Protein AF-A0A7W1P3T5-F1 (afdb_monomer)

Structure (mmCIF, N/CA/C/O backbone):
data_AF-A0A7W1P3T5-F1
#
_entry.id   AF-A0A7W1P3T5-F1
#
loop_
_atom_site.group_PDB
_atom_site.id
_atom_site.type_symbol
_atom_site.label_atom_id
_atom_site.label_alt_id
_atom_site.label_comp_id
_atom_site.label_asym_id
_atom_site.label_entity_id
_atom_site.label_seq_id
_atom_site.pdbx_PDB_ins_code
_atom_site.Cartn_x
_atom_site.Cartn_y
_atom_site.Cartn_z
_atom_site.occupancy
_atom_site.B_iso_or_equiv
_atom_site.auth_seq_id
_atom_site.auth_comp_id
_atom_site.auth_asym_id
_atom_site.auth_atom_id
_atom_site.pdbx_PDB_model_num
ATOM 1 N N . MET A 1 1 ? -27.694 -9.245 26.534 1.00 42.47 1 MET A N 1
ATOM 2 C CA . MET A 1 1 ? -26.272 -9.130 26.134 1.00 42.47 1 MET A CA 1
ATOM 3 C C . MET A 1 1 ? -26.198 -9.359 24.631 1.00 42.47 1 MET A C 1
ATOM 5 O O . MET A 1 1 ? -26.348 -10.494 24.194 1.00 42.47 1 MET A O 1
ATOM 9 N N . SER A 1 2 ? -26.117 -8.295 23.826 1.00 45.25 2 SER A N 1
ATOM 10 C CA . SER A 1 2 ? -26.057 -8.443 22.368 1.00 45.25 2 SER A CA 1
ATOM 11 C C . SER A 1 2 ? -24.735 -9.122 21.996 1.00 45.25 2 SER A C 1
ATOM 13 O O . SER A 1 2 ? -23.657 -8.656 22.359 1.00 45.25 2 SER A O 1
ATOM 15 N N . ARG A 1 3 ? -24.805 -10.263 21.301 1.00 53.84 3 ARG A N 1
ATOM 16 C CA . ARG A 1 3 ? -23.638 -10.869 20.650 1.00 53.84 3 ARG A CA 1
ATOM 17 C C . ARG A 1 3 ? -23.209 -9.923 19.531 1.00 53.84 3 ARG A C 1
ATOM 19 O O . ARG A 1 3 ? -23.673 -10.056 18.400 1.00 53.84 3 ARG A O 1
ATOM 26 N N . ALA A 1 4 ? -22.374 -8.937 19.847 1.00 58.88 4 ALA A N 1
ATOM 27 C CA . ALA A 1 4 ? -21.664 -8.180 18.830 1.00 58.88 4 ALA A CA 1
ATOM 28 C C . ALA A 1 4 ? -20.869 -9.199 18.004 1.00 58.88 4 ALA A C 1
ATOM 30 O O . ALA A 1 4 ? -19.969 -9.859 18.523 1.00 58.88 4 ALA A O 1
ATOM 31 N N . ARG A 1 5 ? -21.270 -9.419 16.745 1.00 65.12 5 ARG A N 1
ATOM 32 C CA . ARG A 1 5 ? -20.527 -10.297 15.837 1.00 65.12 5 ARG A CA 1
ATOM 33 C C . ARG A 1 5 ? -19.102 -9.757 15.762 1.00 65.12 5 ARG A C 1
ATOM 35 O O . ARG A 1 5 ? -18.912 -8.580 15.468 1.00 65.12 5 ARG A O 1
ATOM 42 N N . SER A 1 6 ? -18.123 -10.599 16.083 1.00 73.62 6 SER A N 1
ATOM 43 C CA . SER A 1 6 ? -16.723 -10.190 16.086 1.00 73.62 6 SER A CA 1
ATOM 44 C C . SER A 1 6 ? -16.329 -9.692 14.687 1.00 73.62 6 SER A C 1
ATOM 46 O O . SER A 1 6 ? -16.570 -10.409 13.710 1.00 73.62 6 SER A O 1
ATOM 48 N N . PRO A 1 7 ? -15.722 -8.498 14.553 1.00 81.62 7 PRO A N 1
ATOM 49 C CA . PRO A 1 7 ? -15.330 -7.935 13.258 1.00 81.62 7 PRO A CA 1
ATOM 50 C C . PRO A 1 7 ? -14.219 -8.737 12.561 1.00 81.62 7 PRO A C 1
ATOM 52 O O . PRO A 1 7 ? -13.880 -8.444 11.417 1.00 81.62 7 PRO A O 1
ATOM 55 N N . LEU A 1 8 ? -13.675 -9.764 13.225 1.00 86.69 8 LEU A N 1
ATOM 56 C CA . LEU A 1 8 ? -12.625 -10.642 12.711 1.00 86.69 8 LEU A CA 1
ATOM 57 C C . LEU A 1 8 ? -12.955 -11.254 11.349 1.00 86.69 8 LEU A C 1
ATOM 59 O O . LEU A 1 8 ? -12.062 -11.337 10.520 1.00 86.69 8 LEU A O 1
ATOM 63 N N . TYR A 1 9 ? -14.209 -11.639 11.089 1.00 89.38 9 TYR A N 1
ATOM 64 C CA . TYR A 1 9 ? -14.574 -12.214 9.788 1.00 89.38 9 TYR A CA 1
ATOM 65 C C . TYR A 1 9 ? -14.399 -11.208 8.642 1.00 89.38 9 TYR A C 1
ATOM 67 O O . TYR A 1 9 ? -13.874 -11.550 7.588 1.00 89.38 9 TYR A O 1
ATOM 75 N N . VAL A 1 10 ? -14.804 -9.952 8.862 1.00 88.62 10 VAL A N 1
ATOM 76 C CA . VAL A 1 10 ? -14.663 -8.886 7.860 1.00 88.62 10 VAL A CA 1
ATOM 77 C C . VAL A 1 10 ? -13.190 -8.553 7.657 1.00 88.62 10 VAL A C 1
ATOM 79 O O . VAL A 1 10 ? -12.738 -8.506 6.523 1.00 88.62 10 VAL A O 1
ATOM 82 N N . LEU A 1 11 ? -12.430 -8.400 8.747 1.00 89.75 11 LEU A N 1
ATOM 83 C CA . LEU A 1 11 ? -10.986 -8.154 8.686 1.00 89.75 11 LEU A CA 1
ATOM 84 C C . LEU A 1 11 ? -10.246 -9.278 7.955 1.00 89.75 11 LEU A C 1
ATOM 86 O O . LEU A 1 11 ? -9.392 -9.006 7.118 1.00 89.75 11 LEU A O 1
ATOM 90 N N . PHE A 1 12 ? -10.598 -10.530 8.245 1.00 92.50 12 PHE A N 1
ATOM 91 C CA . PHE A 1 12 ? -10.040 -11.692 7.569 1.00 92.50 12 PHE A CA 1
ATOM 92 C C . PHE A 1 12 ? -10.330 -11.650 6.070 1.00 92.50 12 PHE A C 1
ATOM 94 O O . PHE A 1 12 ? -9.408 -11.793 5.275 1.00 92.50 12 PHE A O 1
ATOM 101 N N . LEU A 1 13 ? -11.587 -11.411 5.683 1.00 92.88 13 LEU A N 1
ATOM 102 C CA . LEU A 1 13 ? -11.968 -11.335 4.275 1.00 92.88 13 LEU A CA 1
ATOM 103 C C . LEU A 1 13 ? -11.231 -10.199 3.555 1.00 92.88 13 LEU A C 1
ATOM 105 O O . LEU A 1 13 ? -10.761 -10.391 2.440 1.00 92.88 13 LEU A O 1
ATOM 109 N N . THR A 1 14 ? -11.087 -9.043 4.202 1.00 91.06 14 THR A N 1
ATOM 110 C CA . THR A 1 14 ? -10.326 -7.913 3.665 1.00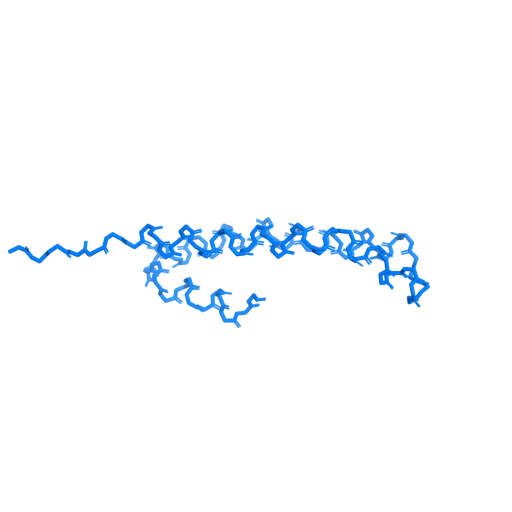 91.06 14 THR 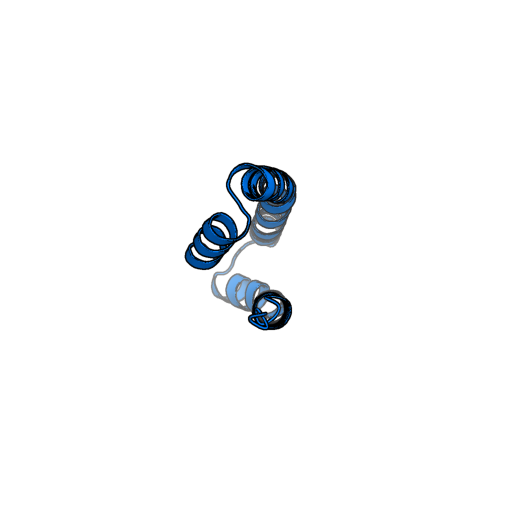A CA 1
ATOM 111 C C . THR A 1 14 ? -8.867 -8.286 3.402 1.00 91.06 14 THR A C 1
ATOM 113 O O . THR A 1 14 ? -8.394 -8.105 2.286 1.00 91.06 14 THR A O 1
ATOM 116 N N . VAL A 1 15 ? -8.170 -8.854 4.391 1.00 92.38 15 VAL A N 1
ATOM 117 C CA . VAL A 1 15 ? -6.763 -9.270 4.238 1.00 92.38 15 VAL A CA 1
ATOM 118 C C . VAL A 1 15 ? -6.625 -10.387 3.203 1.00 92.38 15 VAL A C 1
ATOM 120 O O . VAL A 1 15 ? -5.670 -10.407 2.434 1.00 92.38 15 VAL A O 1
ATOM 123 N N . PHE A 1 16 ? -7.586 -11.308 3.154 1.00 95.50 16 PHE A N 1
ATOM 124 C CA . PHE A 1 16 ? -7.607 -12.375 2.162 1.00 95.50 16 PHE A CA 1
ATOM 125 C C . PHE A 1 16 ? -7.698 -11.820 0.735 1.00 95.50 16 PHE A C 1
ATOM 127 O O . PHE A 1 16 ? -6.903 -12.205 -0.119 1.00 95.50 16 PHE A O 1
ATOM 134 N N . ILE A 1 17 ? -8.633 -10.898 0.482 1.00 94.25 17 ILE A N 1
ATOM 135 C CA . ILE A 1 17 ? -8.793 -10.261 -0.832 1.00 94.25 17 ILE A CA 1
ATOM 136 C C . ILE A 1 17 ? -7.524 -9.489 -1.213 1.00 94.25 17 ILE A C 1
ATOM 138 O O . ILE A 1 17 ? -7.065 -9.610 -2.347 1.00 94.25 17 ILE A O 1
ATOM 142 N N . ASP A 1 18 ? -6.931 -8.760 -0.266 1.00 92.38 18 ASP A N 1
ATOM 143 C CA . ASP A 1 18 ? -5.698 -7.996 -0.480 1.00 92.38 18 ASP A CA 1
ATOM 144 C C . ASP A 1 18 ? -4.519 -8.906 -0.872 1.00 92.38 18 ASP A C 1
ATOM 146 O O . ASP A 1 18 ? -3.852 -8.681 -1.881 1.00 92.38 18 ASP A O 1
ATOM 150 N N . MET A 1 19 ? -4.329 -10.021 -0.160 1.00 94.56 19 MET A N 1
ATOM 151 C CA . MET A 1 19 ? -3.291 -11.011 -0.478 1.00 94.56 19 MET A CA 1
ATOM 152 C C . MET A 1 19 ? -3.498 -11.673 -1.846 1.00 94.56 19 MET A C 1
ATOM 154 O O . MET A 1 19 ? -2.526 -11.905 -2.568 1.00 94.56 19 MET A O 1
ATOM 158 N N . VAL A 1 20 ? -4.746 -11.959 -2.229 1.00 96.06 20 VAL A N 1
ATOM 159 C CA . VAL A 1 20 ? -5.062 -12.488 -3.566 1.00 96.06 20 VAL A CA 1
ATOM 160 C C . VAL A 1 20 ? -4.731 -11.455 -4.643 1.00 96.06 20 VAL A C 1
ATOM 162 O O . VAL A 1 20 ? -4.065 -11.794 -5.622 1.00 96.06 20 VAL A O 1
ATOM 165 N N . GLY A 1 21 ? -5.141 -10.197 -4.456 1.00 92.69 21 GLY A N 1
ATOM 166 C CA . GLY A 1 21 ? -4.816 -9.103 -5.371 1.00 92.69 21 GLY A CA 1
ATOM 167 C C . GLY A 1 21 ? -3.307 -8.929 -5.531 1.00 92.69 21 GLY A C 1
ATOM 168 O O . GLY A 1 21 ? -2.801 -8.898 -6.653 1.00 92.69 21 GLY A O 1
ATOM 169 N N . PHE A 1 22 ? -2.572 -8.932 -4.420 1.00 91.50 22 PHE A N 1
ATOM 170 C CA . PHE A 1 22 ? -1.116 -8.840 -4.426 1.00 91.50 22 PHE A CA 1
ATOM 171 C C . PHE A 1 22 ? -0.460 -10.006 -5.181 1.00 91.50 22 PHE A C 1
ATOM 173 O O . PHE A 1 22 ? 0.420 -9.794 -6.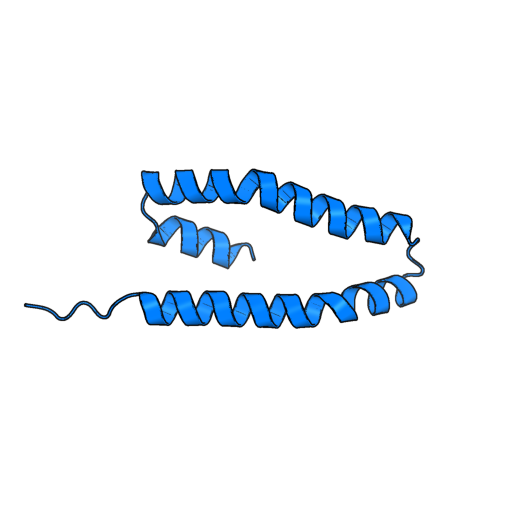018 1.00 91.50 22 PHE A O 1
ATOM 180 N N . GLY A 1 23 ? -0.939 -11.234 -4.955 1.00 93.38 23 GLY A N 1
ATOM 181 C CA . GLY A 1 23 ? -0.476 -12.428 -5.664 1.00 93.38 23 GLY A CA 1
ATOM 182 C C . GLY A 1 23 ? -0.716 -12.381 -7.177 1.00 93.38 23 GLY A C 1
ATOM 183 O O . GLY A 1 23 ? 0.094 -12.910 -7.935 1.00 93.38 23 GLY A O 1
ATOM 184 N N . ILE A 1 24 ? -1.783 -11.712 -7.626 1.00 94.69 24 ILE A N 1
ATOM 185 C CA . ILE A 1 24 ? -2.067 -11.484 -9.051 1.00 94.69 24 ILE A CA 1
ATOM 186 C C . ILE A 1 24 ? -1.152 -10.397 -9.628 1.00 94.69 24 ILE A C 1
ATOM 188 O O . ILE A 1 24 ? -0.650 -10.548 -10.740 1.00 94.69 24 ILE A O 1
ATOM 192 N N . VAL A 1 25 ? -0.903 -9.311 -8.891 1.00 91.62 25 VAL A N 1
ATOM 193 C CA . VAL A 1 25 ? -0.097 -8.176 -9.377 1.00 91.62 25 VAL A CA 1
ATOM 194 C C . VAL A 1 25 ? 1.357 -8.573 -9.643 1.00 91.62 25 VAL A C 1
ATOM 196 O O . VAL A 1 25 ? 1.914 -8.139 -10.651 1.00 91.62 25 VAL A O 1
ATOM 199 N N . ILE A 1 26 ? 1.96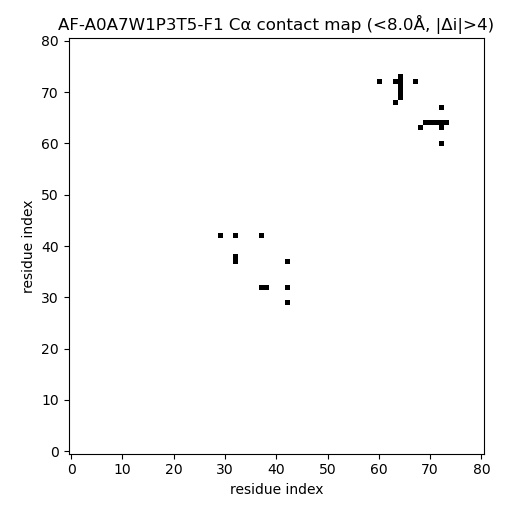6 -9.419 -8.802 1.00 90.38 26 ILE A N 1
ATOM 200 C CA . ILE A 1 26 ? 3.383 -9.818 -8.923 1.00 90.38 26 ILE A CA 1
ATOM 201 C C . ILE A 1 26 ? 3.756 -10.347 -10.326 1.00 90.38 26 ILE A C 1
ATOM 203 O O . ILE A 1 26 ? 4.700 -9.814 -10.907 1.00 90.38 26 ILE A O 1
ATOM 207 N N . PRO A 1 27 ? 3.073 -11.359 -10.902 1.00 91.50 27 PRO A N 1
ATOM 208 C CA . PRO A 1 27 ? 3.379 -11.851 -12.249 1.00 91.50 27 PRO A CA 1
ATOM 209 C C . PRO A 1 27 ? 2.845 -10.943 -13.365 1.00 91.50 27 PRO A C 1
ATOM 211 O O . PRO A 1 27 ? 3.375 -10.947 -14.474 1.00 91.50 27 PRO A O 1
ATOM 214 N N . VAL A 1 28 ? 1.800 -10.161 -13.093 1.00 93.12 28 VAL A N 1
ATOM 215 C CA . VAL A 1 28 ? 1.166 -9.286 -14.087 1.00 93.12 28 VAL A CA 1
ATOM 216 C C . VAL A 1 28 ? 2.020 -8.048 -14.369 1.00 93.12 28 VAL A C 1
ATOM 218 O O . VAL A 1 28 ? 2.164 -7.651 -15.526 1.00 93.12 28 VAL A O 1
ATOM 221 N N . LEU A 1 29 ? 2.638 -7.466 -13.340 1.00 89.44 29 LEU A N 1
ATOM 222 C CA . LEU A 1 29 ? 3.488 -6.282 -13.455 1.00 89.44 29 LEU A CA 1
ATOM 223 C C . LEU A 1 29 ? 4.620 -6.433 -14.499 1.00 89.44 29 LEU A C 1
ATOM 225 O O . LEU A 1 29 ? 4.697 -5.576 -15.381 1.00 89.44 29 LEU A O 1
ATOM 229 N N . PRO A 1 30 ? 5.467 -7.487 -14.484 1.00 88.94 30 PRO A N 1
ATOM 230 C CA . PRO A 1 30 ? 6.515 -7.662 -15.491 1.00 88.94 30 PRO A CA 1
ATOM 231 C C . PRO A 1 30 ? 5.952 -7.905 -16.897 1.00 88.94 30 PRO A C 1
ATOM 233 O O . PRO A 1 30 ? 6.523 -7.407 -17.864 1.00 88.94 30 PRO A O 1
ATOM 236 N N . LEU A 1 31 ? 4.808 -8.587 -17.024 1.00 91.69 31 LEU A N 1
ATOM 237 C CA . LEU A 1 31 ? 4.162 -8.834 -18.318 1.00 91.69 31 LEU A CA 1
ATOM 238 C C . LEU A 1 31 ? 3.672 -7.530 -18.971 1.00 91.69 31 LEU A C 1
ATOM 240 O O . LEU A 1 31 ? 3.796 -7.338 -20.181 1.00 91.69 31 LEU A O 1
ATOM 244 N N . TYR A 1 32 ? 3.138 -6.603 -18.171 1.00 91.81 32 TYR A N 1
ATOM 245 C CA . TYR A 1 32 ? 2.805 -5.261 -18.648 1.00 91.81 32 TYR A CA 1
ATOM 246 C C . TYR A 1 32 ? 4.048 -4.419 -18.912 1.00 91.81 32 TYR A C 1
ATOM 248 O O . TYR A 1 32 ? 4.088 -3.700 -19.907 1.00 91.81 32 TYR A O 1
ATOM 256 N N . ALA A 1 33 ? 5.067 -4.515 -18.060 1.00 91.81 33 ALA A N 1
ATOM 257 C CA . ALA A 1 33 ? 6.315 -3.794 -18.261 1.00 91.81 33 ALA A CA 1
ATOM 258 C C . ALA A 1 33 ? 6.970 -4.160 -19.603 1.00 91.81 33 ALA A C 1
ATOM 260 O O . ALA A 1 33 ? 7.415 -3.268 -20.321 1.00 91.81 33 ALA A O 1
ATOM 261 N N . GLU A 1 34 ? 6.940 -5.437 -19.990 1.00 90.56 34 GLU A N 1
ATOM 262 C CA . GLU A 1 34 ? 7.395 -5.894 -21.306 1.00 90.56 34 GLU A CA 1
ATOM 263 C C . GLU A 1 34 ? 6.553 -5.294 -22.444 1.00 90.56 34 GLU A C 1
ATOM 265 O O . GLU A 1 34 ? 7.110 -4.742 -23.395 1.00 90.56 34 GLU A O 1
ATOM 270 N N . ARG A 1 35 ? 5.216 -5.309 -22.317 1.00 92.88 35 ARG A N 1
ATOM 271 C CA . AR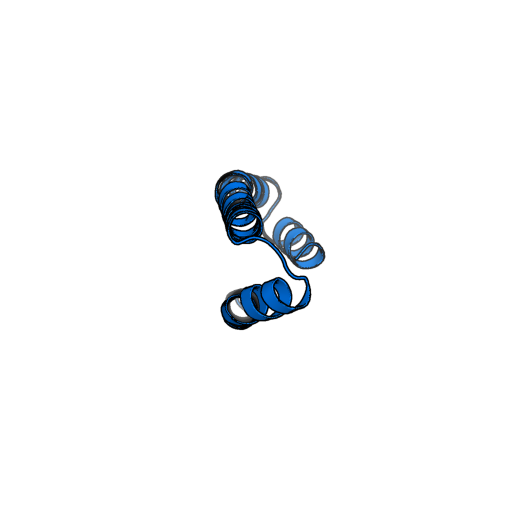G A 1 35 ? 4.301 -4.698 -23.304 1.00 92.88 35 ARG A CA 1
ATOM 272 C C . ARG A 1 35 ? 4.510 -3.195 -23.484 1.00 92.88 35 ARG A C 1
ATOM 274 O O . ARG A 1 35 ? 4.302 -2.687 -24.579 1.00 92.88 35 ARG A O 1
ATOM 281 N N . PHE A 1 36 ? 4.887 -2.488 -22.423 1.00 92.44 36 PHE A N 1
ATOM 282 C CA . PHE A 1 36 ? 5.184 -1.056 -22.464 1.00 92.44 36 PHE A CA 1
ATOM 283 C C . PHE A 1 36 ? 6.657 -0.752 -22.771 1.00 92.44 36 PHE A C 1
ATOM 285 O O . PHE A 1 36 ? 7.049 0.413 -22.733 1.00 92.44 36 PHE A O 1
ATOM 292 N N . HIS A 1 37 ? 7.475 -1.772 -23.064 1.00 91.56 37 HIS A N 1
ATOM 293 C CA . HIS A 1 37 ? 8.923 -1.647 -23.261 1.00 91.56 37 HIS A CA 1
ATOM 294 C C . HIS A 1 37 ? 9.624 -0.897 -22.112 1.00 91.56 37 HIS A C 1
ATOM 296 O O . HIS A 1 37 ? 10.576 -0.141 -22.318 1.00 91.56 37 HIS A O 1
ATOM 302 N N . ALA A 1 38 ? 9.136 -1.084 -20.884 1.00 91.94 38 ALA A N 1
ATOM 303 C CA . ALA A 1 38 ? 9.677 -0.436 -19.702 1.00 91.94 38 ALA A CA 1
ATOM 304 C C . ALA A 1 38 ? 11.060 -1.006 -19.358 1.00 91.94 38 ALA A C 1
ATOM 306 O O . ALA A 1 38 ? 11.306 -2.210 -19.449 1.00 91.94 38 ALA A O 1
ATOM 307 N N . SER A 1 39 ? 11.972 -0.137 -18.921 1.00 93.12 39 SER A N 1
ATOM 308 C CA . SER A 1 39 ? 13.304 -0.574 -18.509 1.00 93.12 39 SER A CA 1
ATOM 309 C C . SER A 1 39 ? 13.246 -1.361 -17.188 1.00 93.12 39 SER A C 1
ATOM 311 O O . SER A 1 39 ? 12.417 -1.053 -16.323 1.00 93.12 39 SER A O 1
ATOM 313 N N . PRO A 1 40 ? 14.168 -2.315 -16.951 1.00 89.06 40 PRO A N 1
ATOM 314 C CA . PRO A 1 40 ? 14.255 -3.024 -15.670 1.00 89.06 40 PRO A CA 1
ATOM 315 C C . PRO A 1 40 ? 14.407 -2.079 -14.470 1.00 89.06 40 PRO A C 1
ATOM 317 O O . PRO A 1 40 ? 13.891 -2.3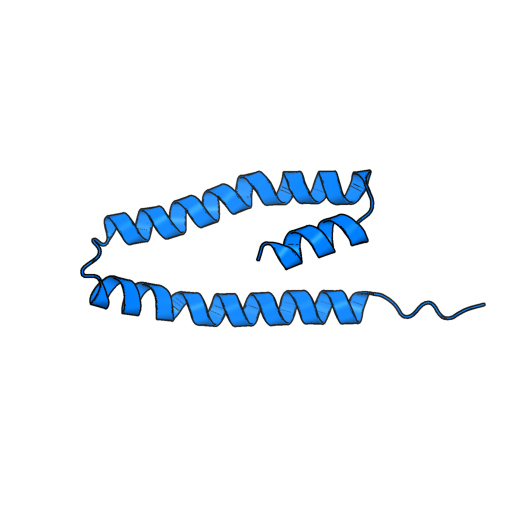42 -13.385 1.00 89.06 40 PRO A O 1
ATOM 320 N N . MET A 1 41 ? 15.074 -0.940 -14.677 1.00 93.56 41 MET A N 1
ATOM 321 C CA . MET A 1 41 ? 15.244 0.093 -13.658 1.00 93.56 41 MET A CA 1
ATOM 322 C C . MET A 1 41 ? 13.918 0.774 -13.299 1.00 93.56 41 MET A C 1
ATOM 324 O O . MET A 1 41 ? 13.680 1.040 -12.125 1.00 93.56 41 MET A O 1
ATOM 328 N N . ALA A 1 42 ? 13.032 1.018 -14.271 1.00 91.50 42 ALA A N 1
ATOM 329 C CA . ALA A 1 42 ? 11.708 1.584 -14.012 1.00 91.50 42 ALA A CA 1
ATOM 330 C C . ALA A 1 42 ? 10.830 0.629 -13.188 1.00 91.50 42 ALA A C 1
ATOM 332 O O . ALA A 1 42 ? 10.156 1.070 -12.258 1.00 91.50 42 ALA A O 1
ATOM 333 N N . ILE A 1 43 ? 10.895 -0.677 -13.474 1.00 91.69 43 ILE A N 1
ATOM 334 C CA . ILE A 1 43 ? 10.223 -1.705 -12.665 1.00 91.69 43 ILE A CA 1
ATOM 335 C C . ILE A 1 43 ? 10.782 -1.679 -11.240 1.00 91.69 43 ILE A C 1
ATOM 337 O O . ILE A 1 43 ? 10.014 -1.584 -10.290 1.00 91.69 43 ILE A O 1
ATOM 341 N N . GLY A 1 44 ? 12.111 -1.682 -11.086 1.00 92.00 44 GLY A N 1
ATOM 342 C CA . GLY A 1 44 ? 12.765 -1.606 -9.778 1.00 92.00 44 GLY A CA 1
ATOM 343 C C . GLY A 1 44 ? 12.348 -0.378 -8.964 1.00 92.00 44 GLY A C 1
ATOM 344 O O . GLY A 1 44 ? 12.067 -0.499 -7.772 1.00 92.00 44 GLY A O 1
ATOM 345 N N . TRP A 1 45 ? 12.235 0.789 -9.604 1.00 94.56 45 TRP A N 1
ATOM 346 C CA . TRP A 1 45 ? 11.718 1.999 -8.962 1.00 94.56 45 TRP A CA 1
ATOM 347 C C . TRP A 1 45 ? 10.249 1.881 -8.571 1.00 94.56 45 TRP A C 1
ATOM 349 O O . TRP A 1 45 ? 9.906 2.264 -7.457 1.00 94.56 45 TRP A O 1
ATOM 359 N N . LEU A 1 46 ? 9.390 1.333 -9.433 1.00 92.25 46 LEU A N 1
ATOM 360 C CA . LEU A 1 46 ? 7.975 1.110 -9.119 1.00 92.25 46 LEU A CA 1
ATOM 361 C C . LEU A 1 46 ? 7.810 0.246 -7.866 1.00 92.25 46 LEU A C 1
ATOM 363 O O . LEU A 1 46 ? 7.147 0.662 -6.912 1.00 92.25 46 LEU A O 1
ATOM 367 N N . THR A 1 47 ? 8.461 -0.917 -7.825 1.00 91.19 47 THR A N 1
ATOM 368 C CA . THR A 1 47 ? 8.377 -1.828 -6.674 1.00 91.19 47 THR A CA 1
ATOM 369 C C . THR A 1 47 ? 9.054 -1.241 -5.434 1.00 91.19 47 THR A C 1
ATOM 371 O O . THR A 1 47 ? 8.553 -1.395 -4.316 1.00 91.19 47 THR A O 1
ATOM 374 N N . GLY A 1 48 ? 10.179 -0.544 -5.617 1.00 94.88 48 GLY A N 1
ATOM 375 C CA . GLY A 1 48 ? 10.924 0.108 -4.542 1.00 94.88 48 GLY A CA 1
ATOM 376 C C . GLY A 1 48 ? 10.148 1.250 -3.889 1.00 94.88 48 GLY A C 1
ATOM 377 O O . GLY A 1 48 ? 10.035 1.285 -2.665 1.00 94.88 48 GLY A O 1
ATOM 378 N N . ILE A 1 49 ? 9.551 2.144 -4.683 1.00 95.94 49 ILE A N 1
ATOM 379 C CA . ILE A 1 49 ? 8.708 3.243 -4.192 1.00 95.94 49 ILE A CA 1
ATOM 380 C C . ILE A 1 49 ? 7.478 2.678 -3.493 1.00 95.94 49 ILE A C 1
ATOM 382 O O . ILE A 1 49 ? 7.169 3.113 -2.388 1.00 95.94 49 ILE A O 1
ATOM 386 N N . TYR A 1 50 ? 6.812 1.683 -4.082 1.00 92.06 50 TYR A N 1
ATOM 387 C CA . TYR A 1 50 ? 5.659 1.035 -3.460 1.00 92.06 50 TYR A CA 1
ATOM 388 C C . TYR A 1 50 ? 6.000 0.466 -2.070 1.00 92.06 50 TYR A C 1
ATOM 390 O O . TYR A 1 50 ? 5.305 0.740 -1.089 1.00 92.06 50 TYR A O 1
ATOM 398 N N . SER A 1 51 ? 7.121 -0.251 -1.957 1.00 94.06 51 SER A N 1
ATOM 399 C CA . SER A 1 51 ? 7.593 -0.813 -0.684 1.00 94.06 51 SER A CA 1
ATOM 400 C C . SER A 1 51 ? 8.020 0.281 0.305 1.00 94.06 51 SER A C 1
ATOM 402 O O . SER A 1 51 ? 7.699 0.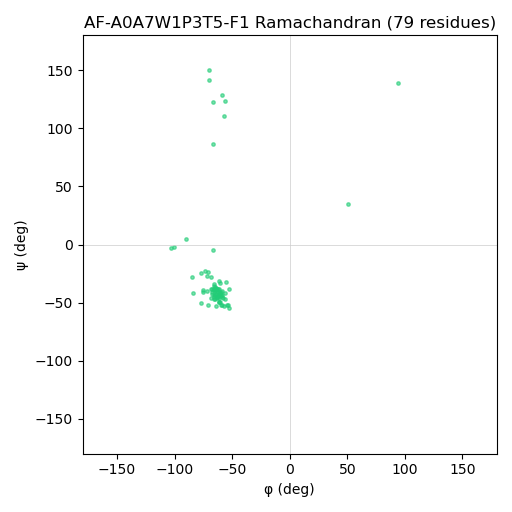217 1.491 1.00 94.06 51 SER A O 1
ATOM 404 N N . GLY A 1 52 ? 8.699 1.325 -0.177 1.00 97.00 52 GLY A N 1
ATOM 405 C CA . GLY A 1 52 ? 9.102 2.476 0.631 1.00 97.00 52 GLY A CA 1
ATOM 406 C C . GLY A 1 52 ? 7.905 3.238 1.198 1.00 97.00 52 GLY A C 1
ATOM 407 O O . GLY A 1 52 ? 7.878 3.554 2.387 1.00 97.00 52 GLY A O 1
ATOM 408 N N . MET A 1 53 ? 6.876 3.473 0.379 1.00 95.38 53 MET A N 1
ATOM 409 C CA . MET A 1 53 ? 5.633 4.092 0.831 1.00 95.38 53 MET A CA 1
ATOM 410 C C . MET A 1 53 ? 4.924 3.209 1.859 1.00 95.38 53 MET A C 1
ATOM 412 O O . MET A 1 53 ? 4.484 3.728 2.881 1.00 95.38 53 MET A O 1
ATOM 416 N N . GLN A 1 54 ? 4.880 1.886 1.676 1.00 93.31 54 GLN A N 1
ATOM 417 C CA . GLN A 1 54 ? 4.325 0.993 2.698 1.00 93.31 54 GLN A CA 1
ATOM 418 C C . GLN A 1 54 ? 5.063 1.104 4.034 1.00 93.31 54 GLN A C 1
ATOM 420 O O . GLN A 1 54 ? 4.411 1.220 5.071 1.00 93.31 54 GLN A O 1
ATOM 425 N N . ILE A 1 55 ? 6.398 1.122 4.037 1.00 96.06 55 ILE A N 1
ATOM 426 C CA . ILE A 1 55 ? 7.190 1.236 5.273 1.00 96.06 55 ILE A CA 1
ATOM 427 C C . ILE A 1 55 ? 6.890 2.550 6.006 1.00 96.06 55 ILE A C 1
ATOM 429 O O . ILE A 1 55 ? 6.807 2.567 7.234 1.00 96.06 55 ILE A O 1
ATOM 433 N N . I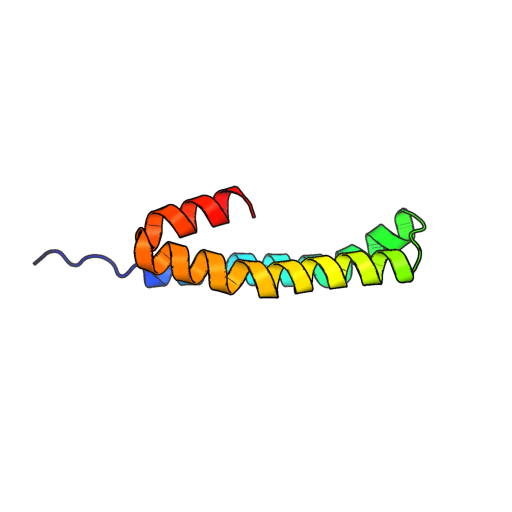LE A 1 56 ? 6.698 3.644 5.268 1.00 96.44 56 ILE A N 1
ATOM 434 C CA . ILE A 1 56 ? 6.428 4.965 5.844 1.00 96.44 56 ILE A CA 1
ATOM 435 C C . ILE A 1 56 ? 4.975 5.071 6.321 1.00 96.44 56 ILE A C 1
ATOM 437 O O . ILE A 1 56 ? 4.720 5.468 7.459 1.00 96.44 56 ILE A O 1
ATOM 441 N N . PHE A 1 57 ? 4.011 4.716 5.472 1.00 93.75 57 PHE A N 1
ATOM 442 C CA . PHE A 1 57 ? 2.594 4.981 5.716 1.00 93.75 57 PHE A CA 1
ATOM 443 C C . PHE A 1 57 ? 1.906 3.920 6.577 1.00 93.75 57 PHE A C 1
ATOM 445 O O . PHE A 1 57 ? 1.006 4.278 7.335 1.00 93.75 57 PHE A O 1
ATOM 452 N N . THR A 1 58 ? 2.352 2.659 6.567 1.00 92.50 58 THR A N 1
ATOM 453 C CA . THR A 1 58 ? 1.804 1.607 7.449 1.00 92.50 58 THR A CA 1
ATOM 454 C C . THR A 1 58 ? 1.831 2.001 8.935 1.00 92.50 58 THR A C 1
ATOM 456 O O . THR A 1 58 ? 0.775 1.978 9.573 1.00 92.50 58 THR A O 1
ATOM 459 N N . PRO A 1 59 ? 2.966 2.436 9.527 1.00 94.00 59 PRO A N 1
ATOM 460 C CA . PRO A 1 59 ? 2.992 2.848 10.931 1.00 94.00 59 PRO A CA 1
ATOM 461 C C . PRO A 1 59 ? 2.273 4.179 11.189 1.00 94.00 59 PRO A C 1
ATOM 463 O O . PRO A 1 59 ? 1.858 4.430 12.322 1.00 94.00 59 PRO A O 1
ATOM 466 N N . ILE A 1 60 ? 2.137 5.051 10.184 1.00 94.75 60 ILE A N 1
ATOM 467 C CA . ILE A 1 60 ? 1.387 6.310 10.310 1.00 94.75 60 ILE A CA 1
ATOM 468 C C . ILE A 1 60 ? -0.111 6.010 10.392 1.00 94.75 60 ILE A C 1
ATOM 470 O O . ILE A 1 60 ? -0.767 6.438 11.341 1.00 94.75 60 ILE A O 1
ATOM 474 N N . LEU A 1 61 ? -0.637 5.231 9.446 1.00 91.31 61 LEU A N 1
ATOM 475 C CA . LEU A 1 61 ? -2.043 4.830 9.407 1.00 91.31 61 LEU A CA 1
ATOM 476 C C . LEU A 1 61 ? -2.407 3.937 10.594 1.00 91.31 61 LEU A C 1
ATOM 478 O O . LEU A 1 61 ? -3.490 4.097 11.151 1.00 91.31 61 LEU A O 1
ATOM 482 N N . GLY A 1 62 ? -1.494 3.072 11.047 1.00 91.56 62 GLY A N 1
ATOM 483 C CA . GLY A 1 62 ? -1.669 2.290 12.274 1.00 91.56 62 GLY A CA 1
ATOM 484 C C . GLY A 1 62 ? -1.860 3.181 13.505 1.00 91.56 62 GLY A C 1
ATOM 485 O O . GLY A 1 62 ? -2.868 3.071 14.203 1.00 91.56 62 GLY A O 1
ATOM 486 N N . ARG A 1 63 ? -0.955 4.149 13.715 1.00 93.69 63 ARG A N 1
ATOM 487 C CA . ARG A 1 63 ? -1.071 5.124 14.814 1.00 93.69 63 ARG A CA 1
ATOM 488 C C . ARG A 1 63 ? -2.326 5.993 14.699 1.00 93.69 63 ARG A C 1
ATOM 490 O O . ARG A 1 63 ? -2.963 6.291 15.708 1.00 93.69 63 ARG A O 1
ATOM 497 N N . LEU A 1 64 ? -2.698 6.393 13.483 1.00 93.00 64 LEU A N 1
ATOM 498 C CA . LEU A 1 64 ? -3.914 7.167 13.229 1.00 93.00 64 LEU A CA 1
ATOM 499 C C . LEU A 1 64 ? -5.173 6.356 13.568 1.00 93.00 64 LEU A C 1
ATOM 501 O O . LEU A 1 64 ? -6.077 6.864 14.230 1.00 93.00 64 LEU A O 1
ATOM 505 N N . SER A 1 65 ? -5.198 5.086 13.168 1.00 92.50 65 SER A N 1
ATOM 506 C CA . SER A 1 65 ? -6.255 4.117 13.469 1.00 92.50 65 SER A CA 1
ATOM 507 C C . SER A 1 65 ? -6.428 3.911 14.974 1.00 92.50 65 SER A C 1
ATOM 509 O O . SER A 1 65 ? -7.557 3.873 15.465 1.00 92.50 65 SER A O 1
ATOM 511 N N . ASP A 1 66 ? -5.332 3.840 15.727 1.00 92.31 66 ASP A N 1
ATOM 512 C CA . ASP A 1 66 ? -5.412 3.697 17.181 1.00 92.31 66 ASP A CA 1
ATOM 513 C C . ASP A 1 66 ? -5.890 4.993 17.876 1.00 92.31 66 ASP A C 1
ATOM 515 O O . ASP A 1 66 ? -6.543 4.915 18.916 1.00 92.31 66 ASP A O 1
ATOM 519 N N . ARG A 1 67 ? -5.656 6.181 17.290 1.00 93.19 67 ARG A N 1
ATOM 520 C CA . ARG A 1 67 ? -6.089 7.479 17.855 1.00 93.19 67 ARG A CA 1
ATOM 521 C C . ARG A 1 67 ? -7.534 7.869 17.520 1.00 93.19 67 ARG A C 1
ATOM 523 O O . ARG A 1 67 ? -8.228 8.400 18.382 1.00 93.19 67 ARG A O 1
ATOM 530 N N . TYR A 1 68 ? -7.977 7.655 16.281 1.00 89.81 68 TYR A N 1
ATOM 531 C CA . TYR A 1 68 ? -9.304 8.074 15.786 1.00 89.81 68 TYR A CA 1
ATOM 532 C C . TYR A 1 68 ? -10.330 6.929 15.745 1.00 89.81 68 TYR A C 1
ATOM 534 O O . TYR A 1 68 ? -11.494 7.139 15.402 1.00 89.81 68 TYR A O 1
ATOM 542 N N . GLY A 1 69 ? -9.910 5.717 16.112 1.00 86.19 69 GLY A N 1
ATOM 543 C CA . GLY A 1 69 ? -10.707 4.501 16.028 1.00 86.19 69 GLY A CA 1
ATOM 544 C C . GLY A 1 69 ? -10.458 3.742 14.724 1.00 86.19 69 GLY A C 1
ATOM 545 O O . GLY A 1 69 ? -10.375 4.315 13.638 1.00 86.19 69 GLY A O 1
ATOM 546 N N . ARG A 1 70 ? -10.377 2.409 14.828 1.00 85.56 70 ARG A N 1
ATOM 547 C CA . ARG A 1 70 ? -9.931 1.544 13.723 1.00 85.56 70 ARG A CA 1
ATOM 548 C C . ARG A 1 70 ? -10.864 1.550 12.513 1.00 85.56 70 ARG A C 1
ATOM 550 O O . ARG A 1 70 ? -10.417 1.484 11.377 1.00 85.56 70 ARG A O 1
ATOM 557 N N . ARG A 1 71 ? -12.177 1.631 12.747 1.00 85.50 71 ARG A N 1
ATOM 558 C CA . ARG A 1 71 ? -13.204 1.492 11.702 1.00 85.50 71 ARG A CA 1
ATOM 559 C C . ARG A 1 71 ? -13.159 2.592 10.621 1.00 85.50 71 ARG A C 1
ATOM 561 O O . ARG A 1 71 ? -13.109 2.215 9.455 1.00 85.50 71 ARG A O 1
ATOM 568 N N . PRO A 1 72 ? -13.168 3.905 10.939 1.00 88.19 72 PRO A N 1
ATOM 569 C CA . PRO A 1 72 ? -13.111 4.952 9.913 1.00 88.19 72 PRO A CA 1
ATOM 570 C C . PRO A 1 72 ? -11.799 4.941 9.124 1.00 88.19 72 PRO A C 1
ATOM 572 O O . PRO A 1 72 ? -11.828 5.111 7.909 1.00 88.19 72 PRO A O 1
ATOM 575 N N . VAL A 1 73 ? -10.664 4.681 9.784 1.00 89.88 73 VAL A N 1
ATOM 576 C CA . VAL A 1 73 ? -9.359 4.628 9.106 1.00 8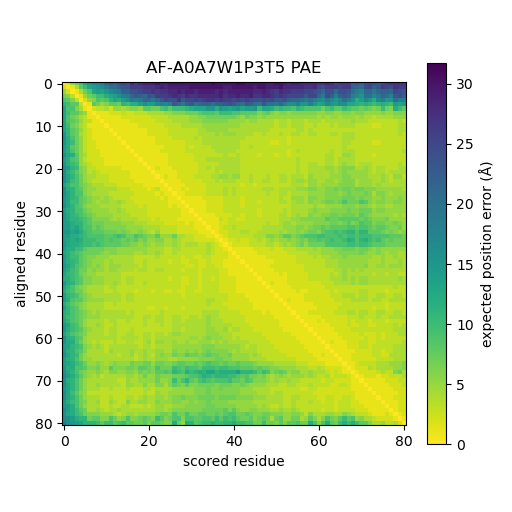9.88 73 VAL A CA 1
ATOM 577 C C . VAL A 1 73 ? -9.286 3.436 8.154 1.00 89.88 73 VAL A C 1
ATOM 579 O O . VAL A 1 73 ? -8.885 3.612 7.012 1.00 89.88 73 VAL A O 1
ATOM 582 N N . LEU A 1 74 ? -9.767 2.256 8.563 1.00 88.50 74 LEU A N 1
ATOM 583 C CA . LEU A 1 74 ? -9.851 1.093 7.674 1.00 88.50 74 LEU A CA 1
ATOM 584 C C . LEU A 1 74 ? -10.748 1.347 6.456 1.00 88.50 74 LEU A C 1
ATOM 586 O O . LEU A 1 74 ? -10.384 0.960 5.352 1.00 88.50 74 LEU A O 1
ATOM 590 N N . MET A 1 75 ? -11.899 2.005 6.629 1.00 89.69 75 MET A N 1
ATOM 591 C CA . MET A 1 75 ? -12.785 2.329 5.502 1.00 89.69 75 MET A CA 1
ATOM 592 C C . MET A 1 75 ? -12.142 3.324 4.530 1.00 89.69 75 MET A C 1
ATOM 594 O O . MET A 1 75 ? -12.299 3.167 3.324 1.00 89.69 75 MET A O 1
ATOM 598 N N . LEU A 1 76 ? -11.400 4.312 5.040 1.00 91.38 76 LEU A N 1
ATOM 599 C CA . LEU A 1 76 ? -10.655 5.254 4.206 1.00 91.38 76 LEU A CA 1
ATOM 600 C C . LEU A 1 76 ? -9.531 4.546 3.435 1.00 91.38 76 LEU A C 1
ATOM 602 O O . LEU A 1 76 ? -9.397 4.757 2.234 1.00 91.38 76 LEU A O 1
ATOM 606 N N . SER A 1 77 ? -8.764 3.679 4.106 1.00 87.50 77 SER A N 1
ATOM 607 C CA . SER A 1 77 ? -7.709 2.887 3.464 1.00 87.50 77 SER A CA 1
ATOM 608 C C . SER A 1 77 ? -8.272 1.991 2.363 1.00 87.50 77 SER A C 1
ATOM 610 O O . SER A 1 77 ? -7.714 1.949 1.273 1.00 87.50 77 SER A O 1
ATOM 612 N N . LEU A 1 78 ? -9.408 1.333 2.615 1.00 87.12 78 LEU A N 1
ATOM 613 C CA . LEU A 1 78 ? -10.077 0.482 1.628 1.00 87.12 78 LEU A CA 1
ATOM 614 C C . LEU A 1 78 ? -10.676 1.258 0.456 1.00 87.12 78 LEU A C 1
ATOM 616 O O . LEU A 1 78 ? -10.798 0.703 -0.623 1.00 87.12 78 LEU A O 1
ATOM 620 N N . ALA A 1 79 ? -11.061 2.519 0.648 1.00 89.38 79 ALA A N 1
ATOM 621 C CA . ALA A 1 79 ? -11.523 3.358 -0.454 1.00 89.38 79 ALA A CA 1
ATOM 622 C C . ALA A 1 79 ? -10.375 3.818 -1.370 1.00 89.38 79 ALA A C 1
ATOM 624 O O . ALA A 1 79 ? -10.628 4.201 -2.509 1.00 89.38 79 ALA A O 1
ATOM 625 N N . GLY A 1 80 ? -9.138 3.831 -0.861 1.00 80.25 80 GLY A N 1
ATOM 626 C CA . GLY A 1 80 ? -7.946 4.264 -1.593 1.00 80.25 80 GLY A CA 1
ATOM 627 C C . GLY A 1 80 ? -7.047 3.136 -2.106 1.00 80.25 80 GLY A C 1
ATOM 628 O O . GLY A 1 80 ? -6.045 3.448 -2.745 1.00 80.25 80 GLY A O 1
ATOM 629 N N . THR A 1 81 ? -7.368 1.874 -1.801 1.00 76.31 81 THR A N 1
ATOM 630 C CA . THR A 1 81 ? -6.661 0.673 -2.287 1.00 76.31 81 THR A CA 1
ATOM 631 C C . THR A 1 81 ? -7.428 0.084 -3.460 1.00 76.31 81 THR A C 1
ATOM 633 O O . THR A 1 81 ? -6.784 -0.229 -4.482 1.00 76.31 81 THR A O 1
#

Mean predicted aligned error: 5.53 Å

Radius of gyration: 16.96 Å; Cα contacts (8 Å, |Δi|>4): 14; chains: 1; bounding box: 42×21×49 Å

Solvent-accessible surface area (backbone atoms only — not comparable to full-atom values): 4730 Å² total; per-residue (Å²): 132,83,82,73,76,70,63,60,64,59,54,48,51,53,53,50,52,50,52,51,52,51,64,52,45,64,68,46,52,59,58,50,32,58,78,67,69,52,53,72,66,56,53,52,47,54,57,47,50,54,52,51,49,47,68,59,46,51,63,49,53,50,54,47,18,72,72,77,40,54,66,67,45,50,52,53,51,62,74,75,107

Secondary structure (DSSP, 8-state):
------THHHHHHHHHHHHHHHHHHHHHHHHHHHHTT--HHHHHHHHHHHHHHHHHHHHHHHHHHHHH-HHHHHHHHHHH-

Foldseek 3Di:
DDPPPPCVVVVVVVVVVVVVVVVVCVVVVVVVCVVVVHDPVVSVCVVVVVVVCCVVVVVVLVVVCVVVPVVVSVVVVVVVD

Sequence (81 aa):
MSRARSPLYVLFLTVFIDMVGFGIVIPVLPLYAERFHASPMAIGWLTGIYSGMQIIFTPILGRLSDRYGRRPVLMLSLAGT

pLDDT: mean 88.77, std 10.17, range [42.47, 97.0]